Protein AF-A0A9W9FTN2-F1 (afdb_monomer_lite)

Structure (mmCIF, N/CA/C/O backbone):
data_AF-A0A9W9FTN2-F1
#
_entry.id   AF-A0A9W9FTN2-F1
#
loop_
_atom_site.group_PDB
_atom_site.id
_atom_site.type_symbol
_atom_site.label_atom_id
_atom_site.label_alt_id
_atom_site.label_comp_id
_atom_site.label_asym_id
_atom_site.label_entity_id
_atom_site.label_seq_id
_atom_site.pdbx_PDB_ins_code
_atom_site.Cartn_x
_atom_site.Cartn_y
_atom_site.Cartn_z
_atom_site.occupancy
_atom_site.B_iso_or_equiv
_atom_site.auth_seq_id
_atom_site.auth_comp_id
_atom_site.auth_asym_id
_atom_site.auth_atom_id
_atom_site.pdbx_PDB_model_num
ATOM 1 N N . MET A 1 1 ? 25.287 -3.945 -8.122 1.00 63.88 1 MET A N 1
ATOM 2 C CA . MET A 1 1 ? 25.353 -3.848 -9.603 1.00 63.88 1 MET A CA 1
ATOM 3 C C . MET A 1 1 ? 24.299 -4.778 -10.182 1.00 63.88 1 MET A C 1
ATOM 5 O O . MET A 1 1 ? 24.263 -5.922 -9.751 1.00 63.88 1 MET A O 1
ATOM 9 N N . LEU A 1 2 ? 23.436 -4.308 -11.092 1.00 69.69 2 LEU A N 1
ATOM 10 C CA . LEU A 1 2 ? 22.504 -5.178 -11.825 1.00 69.69 2 LEU A CA 1
ATOM 11 C C . LEU A 1 2 ? 23.307 -6.243 -12.579 1.00 69.69 2 LEU A C 1
ATOM 13 O O . LEU A 1 2 ? 24.183 -5.900 -13.372 1.00 69.69 2 LEU A O 1
ATOM 17 N N . LEU A 1 3 ? 23.016 -7.516 -12.324 1.00 70.62 3 LEU A N 1
ATOM 18 C CA . LEU A 1 3 ? 23.635 -8.628 -13.033 1.00 70.62 3 LEU A CA 1
ATOM 19 C C . LEU A 1 3 ? 22.614 -9.230 -13.992 1.00 70.62 3 LEU A C 1
ATOM 21 O O . LEU A 1 3 ? 21.473 -9.516 -13.624 1.00 70.62 3 LEU A O 1
ATOM 25 N N . TYR A 1 4 ? 23.035 -9.428 -15.234 1.00 70.31 4 TYR A N 1
ATOM 26 C CA . TYR A 1 4 ? 22.266 -10.177 -16.215 1.00 70.31 4 TYR A CA 1
ATOM 27 C C . TYR A 1 4 ? 22.815 -11.602 -16.232 1.00 70.31 4 TYR A C 1
ATOM 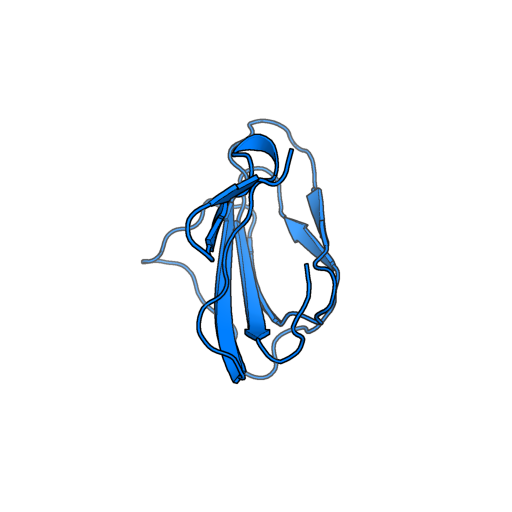29 O O . TYR A 1 4 ? 23.942 -11.826 -16.670 1.00 70.31 4 TYR A O 1
ATOM 37 N N . HIS A 1 5 ? 22.056 -12.562 -15.703 1.00 60.47 5 HIS A N 1
ATOM 38 C CA . HIS A 1 5 ? 22.472 -13.962 -15.641 1.00 60.47 5 HIS A CA 1
ATOM 39 C C . HIS A 1 5 ? 21.413 -14.838 -16.304 1.00 60.47 5 HIS A C 1
ATOM 41 O O . HIS A 1 5 ? 20.247 -14.805 -15.919 1.00 60.47 5 HIS A O 1
ATOM 47 N N . ASN A 1 6 ? 21.817 -15.619 -17.310 1.00 66.94 6 ASN A N 1
ATOM 48 C CA . ASN A 1 6 ? 20.947 -16.568 -18.013 1.00 66.94 6 ASN A CA 1
ATOM 49 C C . ASN A 1 6 ? 19.614 -15.945 -18.496 1.00 66.94 6 ASN A C 1
ATOM 51 O O . ASN A 1 6 ? 18.529 -16.448 -18.209 1.00 66.94 6 ASN A O 1
ATOM 55 N N . HIS A 1 7 ? 19.708 -14.787 -19.161 1.00 67.19 7 HIS A N 1
ATOM 56 C CA . HIS A 1 7 ? 18.578 -13.994 -19.680 1.00 67.19 7 HIS A CA 1
ATOM 57 C C . HIS A 1 7 ? 17.578 -13.500 -18.620 1.00 67.19 7 HIS A C 1
ATOM 59 O O . HIS A 1 7 ? 16.461 -13.104 -18.944 1.00 67.19 7 HIS A O 1
ATOM 65 N N . SER A 1 8 ? 17.978 -13.497 -17.348 1.00 74.12 8 SER A N 1
ATOM 66 C CA . SER A 1 8 ? 17.178 -12.979 -16.244 1.00 74.12 8 SER A CA 1
ATOM 67 C C . SER A 1 8 ? 17.899 -11.829 -15.551 1.00 74.12 8 SER A C 1
ATOM 69 O O . SER A 1 8 ? 19.079 -11.923 -15.205 1.00 74.12 8 SER A O 1
ATOM 71 N N . ALA A 1 9 ? 17.165 -10.739 -15.326 1.00 81.69 9 ALA A N 1
ATOM 72 C CA . ALA A 1 9 ? 17.628 -9.633 -14.502 1.00 81.69 9 ALA A CA 1
ATOM 73 C C . ALA A 1 9 ? 17.640 -10.057 -13.024 1.00 81.69 9 ALA A C 1
ATOM 75 O O . ALA A 1 9 ? 16.584 -10.371 -12.447 1.00 81.69 9 ALA A O 1
ATOM 76 N N . VAL A 1 10 ? 18.837 -10.058 -12.434 1.00 87.88 10 VAL A N 1
ATOM 77 C CA . VAL A 1 10 ? 19.083 -10.281 -11.008 1.00 87.88 10 VAL A CA 1
ATOM 78 C C . VAL A 1 10 ? 19.430 -8.939 -10.378 1.00 87.88 10 VAL A C 1
ATOM 80 O O . VAL A 1 10 ? 20.472 -8.344 -10.663 1.00 87.88 10 VAL A O 1
ATOM 83 N N . PHE A 1 11 ? 18.523 -8.454 -9.538 1.00 88.88 11 PHE A N 1
ATOM 84 C CA . PHE A 1 11 ? 18.691 -7.198 -8.822 1.00 88.88 11 PHE A CA 1
ATOM 85 C C . PHE A 1 11 ? 19.356 -7.461 -7.469 1.00 88.88 11 PHE A C 1
ATOM 87 O O . PHE A 1 11 ? 19.019 -8.464 -6.833 1.00 88.88 11 PHE A O 1
ATOM 94 N N . PRO A 1 12 ? 20.280 -6.593 -7.027 1.00 92.56 12 PRO A N 1
ATOM 95 C CA . PRO A 1 12 ? 20.802 -6.653 -5.668 1.00 92.56 12 PRO A CA 1
ATOM 96 C C . PRO A 1 12 ? 19.680 -6.522 -4.628 1.00 92.56 12 PRO A C 1
ATOM 98 O O . PRO A 1 12 ? 18.690 -5.828 -4.872 1.00 92.56 12 PRO A O 1
ATOM 101 N N . GLU A 1 13 ? 19.828 -7.178 -3.477 1.00 92.12 13 GLU A N 1
ATOM 102 C CA . GLU A 1 13 ? 18.817 -7.158 -2.410 1.00 92.12 13 GLU A CA 1
ATOM 103 C C . GLU A 1 13 ? 18.562 -5.731 -1.914 1.00 92.12 13 GLU A C 1
ATOM 105 O O . GLU A 1 13 ? 17.415 -5.332 -1.720 1.00 92.12 13 GLU A O 1
ATOM 110 N N . GLU A 1 14 ? 19.613 -4.914 -1.832 1.00 94.62 14 GLU A N 1
ATOM 111 C CA . GLU A 1 14 ? 19.548 -3.527 -1.383 1.00 94.62 14 GLU A CA 1
ATOM 112 C C . GLU A 1 14 ? 18.735 -2.605 -2.311 1.00 94.62 14 GLU A C 1
ATOM 114 O O . GLU A 1 14 ? 18.444 -1.469 -1.942 1.00 94.62 14 GLU A O 1
ATOM 119 N N . TYR A 1 15 ? 18.325 -3.083 -3.495 1.00 94.88 15 TYR A N 1
ATOM 120 C CA . TYR A 1 15 ? 17.449 -2.341 -4.412 1.00 94.88 15 TYR A CA 1
ATOM 121 C C . TYR A 1 15 ? 15.964 -2.531 -4.069 1.00 94.88 15 TYR A C 1
ATOM 123 O O . TYR A 1 15 ? 15.126 -1.841 -4.641 1.00 94.88 15 TYR A O 1
ATOM 131 N N . ASN A 1 16 ? 15.624 -3.454 -3.157 1.00 95.50 16 ASN A N 1
ATOM 132 C CA . ASN A 1 16 ? 14.255 -3.719 -2.697 1.00 95.50 16 ASN A CA 1
ATOM 133 C C . ASN A 1 16 ? 13.244 -3.932 -3.844 1.00 95.50 16 ASN A C 1
ATOM 135 O O . ASN A 1 16 ? 12.100 -3.482 -3.778 1.00 95.50 16 ASN A O 1
ATOM 139 N N . VAL A 1 17 ? 13.664 -4.615 -4.917 1.00 94.44 17 VAL A N 1
ATOM 140 C CA . VAL A 1 17 ? 12.833 -4.800 -6.115 1.00 94.44 17 VAL A CA 1
ATOM 141 C C . VAL A 1 17 ? 11.678 -5.757 -5.838 1.00 94.44 17 VAL A C 1
ATOM 143 O O . VAL A 1 17 ? 11.880 -6.953 -5.619 1.00 94.44 17 VAL A O 1
ATOM 146 N N . TYR A 1 18 ? 10.454 -5.249 -5.960 1.00 93.62 18 TYR A N 1
ATOM 147 C CA . TYR A 1 18 ? 9.246 -6.063 -6.025 1.00 93.62 18 TYR A CA 1
ATOM 148 C C . TYR A 1 18 ? 8.780 -6.192 -7.480 1.00 93.62 18 TYR A C 1
ATOM 150 O O . TYR A 1 18 ? 8.352 -5.219 -8.096 1.00 93.62 18 TYR A O 1
ATOM 158 N N . LYS A 1 19 ? 8.856 -7.402 -8.047 1.00 92.75 19 LYS A N 1
ATOM 159 C CA . LYS A 1 19 ? 8.362 -7.667 -9.407 1.00 92.75 19 LYS A CA 1
ATOM 160 C C . LYS A 1 19 ? 6.841 -7.785 -9.381 1.00 92.75 19 LYS A C 1
ATOM 162 O O . LYS A 1 19 ? 6.301 -8.702 -8.764 1.00 92.75 19 LYS A O 1
ATOM 167 N N . LEU A 1 20 ? 6.166 -6.863 -10.059 1.00 92.44 20 LEU A N 1
ATOM 168 C CA . LEU A 1 20 ? 4.714 -6.891 -10.196 1.00 92.44 20 LEU A CA 1
ATOM 169 C C . LEU A 1 20 ? 4.248 -8.114 -11.010 1.00 92.44 20 LEU A C 1
ATOM 171 O O . LEU A 1 20 ? 4.990 -8.610 -11.865 1.00 92.44 20 LEU A O 1
A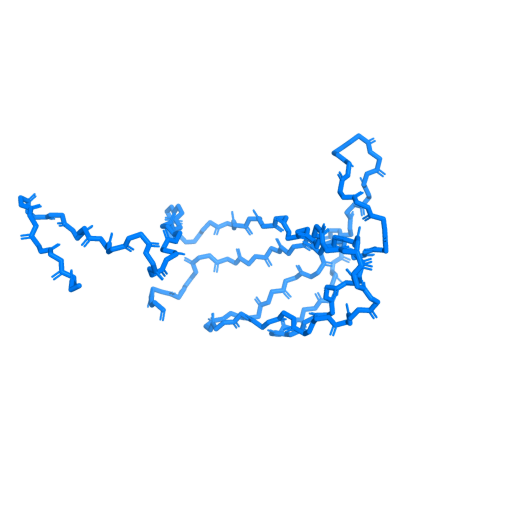TOM 175 N N . PRO A 1 21 ? 3.023 -8.613 -10.755 1.00 87.38 21 PRO A N 1
ATOM 176 C CA . PRO A 1 21 ? 2.402 -9.652 -11.572 1.00 87.38 21 PRO A CA 1
ATOM 177 C C . PRO A 1 21 ? 2.089 -9.137 -12.992 1.00 87.38 21 PRO A C 1
ATOM 179 O O . PRO A 1 21 ? 2.459 -8.028 -13.366 1.00 87.38 21 PRO A O 1
ATOM 182 N N . ALA A 1 22 ? 1.401 -9.953 -13.797 1.00 88.88 22 ALA A N 1
ATOM 183 C CA . ALA A 1 22 ? 1.093 -9.648 -15.197 1.00 88.88 22 ALA A CA 1
ATOM 184 C C . ALA A 1 22 ? 0.502 -8.238 -15.425 1.00 88.88 22 ALA A C 1
ATOM 186 O O . ALA A 1 22 ? -0.178 -7.682 -14.559 1.00 88.88 22 ALA A O 1
ATOM 187 N N . ALA A 1 23 ? 0.735 -7.698 -16.625 1.00 91.94 23 ALA A N 1
ATOM 188 C CA . ALA A 1 23 ? 0.212 -6.404 -17.059 1.00 91.94 23 ALA A CA 1
ATOM 189 C C . ALA A 1 23 ? -1.325 -6.338 -16.983 1.00 91.94 23 ALA A C 1
ATOM 191 O O . ALA A 1 23 ? -2.009 -7.356 -17.145 1.00 91.94 23 ALA A O 1
ATOM 192 N N . ASN A 1 24 ? -1.858 -5.131 -16.771 1.00 93.88 24 ASN A N 1
ATOM 193 C CA . 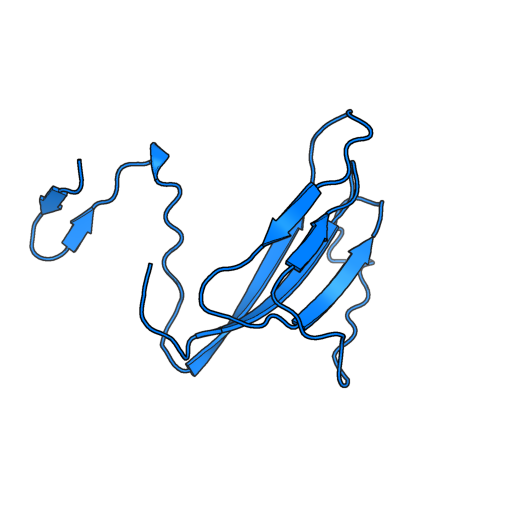ASN A 1 24 ? -3.298 -4.840 -16.680 1.00 93.88 24 ASN A CA 1
ATOM 194 C C . ASN A 1 24 ? -4.004 -5.673 -15.595 1.00 93.88 24 ASN A C 1
ATOM 196 O O . ASN A 1 24 ? -5.105 -6.204 -15.776 1.00 93.88 24 ASN A O 1
ATOM 200 N N . LYS A 1 25 ? -3.308 -5.880 -14.473 1.00 96.38 25 LYS A N 1
ATOM 201 C CA . LYS A 1 25 ? -3.851 -6.494 -13.262 1.00 96.38 25 LYS A CA 1
ATOM 202 C C . LYS A 1 25 ? -3.748 -5.516 -12.110 1.00 96.38 25 LYS A C 1
ATOM 204 O O . LYS A 1 25 ? -2.795 -4.750 -12.016 1.00 96.38 25 LYS A O 1
ATOM 209 N N . TRP A 1 26 ? -4.727 -5.602 -11.220 1.00 96.31 26 TRP A N 1
ATOM 210 C CA . TRP A 1 26 ? -4.703 -4.891 -9.955 1.00 96.31 26 TRP A CA 1
ATOM 211 C C . TRP A 1 26 ? -3.661 -5.502 -9.029 1.00 96.31 26 TRP A C 1
ATOM 213 O O . TRP A 1 26 ? -3.688 -6.704 -8.750 1.00 96.31 26 TRP A O 1
ATOM 223 N N . THR A 1 27 ? -2.786 -4.649 -8.518 1.00 97.19 27 THR A N 1
ATOM 224 C CA . THR A 1 27 ? -1.875 -4.956 -7.424 1.00 97.19 27 THR A CA 1
ATOM 225 C C . THR A 1 27 ? -2.411 -4.318 -6.153 1.00 97.19 27 THR A C 1
ATOM 227 O O . THR A 1 27 ? -2.872 -3.179 -6.168 1.00 97.19 27 THR A O 1
ATOM 230 N N . TYR A 1 28 ? -2.340 -5.057 -5.047 1.00 97.4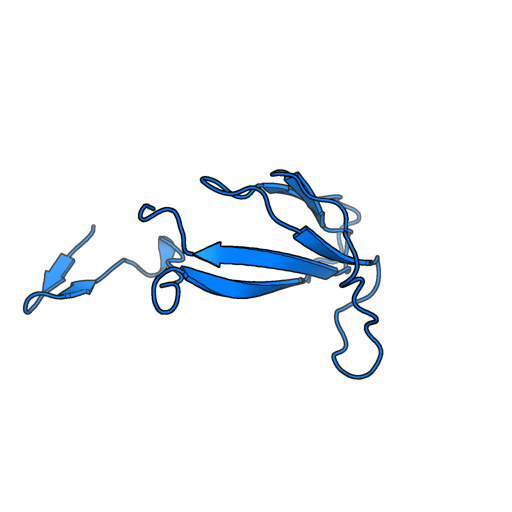4 28 TYR A N 1
ATOM 231 C CA . TYR A 1 28 ? -2.737 -4.592 -3.723 1.00 97.44 28 TYR A CA 1
ATOM 232 C C . TYR A 1 28 ? -1.530 -4.665 -2.800 1.00 97.44 28 TYR A C 1
ATOM 234 O O . TYR A 1 28 ? -0.955 -5.741 -2.626 1.00 97.44 28 TYR A O 1
ATOM 242 N N . TRP A 1 29 ? -1.165 -3.543 -2.188 1.00 98.19 29 TRP A N 1
ATOM 243 C CA . TRP A 1 29 ? -0.084 -3.488 -1.208 1.00 98.19 29 TRP A CA 1
ATOM 244 C C . TRP A 1 29 ? -0.625 -3.117 0.163 1.00 98.19 29 TRP A C 1
ATOM 246 O O . TRP A 1 29 ? -1.428 -2.196 0.304 1.00 98.19 29 TRP A O 1
ATOM 256 N N . VAL A 1 30 ? -0.150 -3.841 1.174 1.00 98.25 30 VAL A N 1
ATOM 257 C CA . VAL A 1 30 ? -0.341 -3.514 2.586 1.00 98.25 30 VAL A CA 1
ATOM 258 C C . VAL A 1 30 ? 0.993 -3.003 3.105 1.00 98.25 30 VAL A C 1
ATOM 260 O O . VAL A 1 30 ? 1.966 -3.752 3.181 1.00 98.25 30 VAL A O 1
ATOM 263 N N . ILE A 1 31 ? 1.035 -1.728 3.459 1.00 98.06 31 ILE A N 1
ATOM 264 C CA . ILE A 1 31 ? 2.211 -1.056 3.996 1.00 98.06 31 ILE A CA 1
ATOM 265 C C . ILE A 1 31 ? 1.945 -0.849 5.485 1.00 98.06 31 ILE A C 1
ATOM 267 O O . ILE A 1 31 ? 0.946 -0.236 5.856 1.00 98.06 31 ILE A O 1
ATOM 271 N N . GLN A 1 32 ? 2.808 -1.386 6.344 1.00 96.62 32 GLN A N 1
ATOM 272 C CA . GLN A 1 32 ? 2.657 -1.288 7.796 1.00 96.62 32 GLN A CA 1
ATOM 273 C C . GLN A 1 32 ? 3.900 -0.664 8.416 1.00 96.62 32 GLN A C 1
ATOM 275 O O . GLN A 1 32 ? 5.009 -1.174 8.237 1.00 96.62 32 GLN A O 1
ATOM 280 N N . SER A 1 33 ? 3.698 0.386 9.209 1.00 94.56 33 SER A N 1
ATOM 281 C CA . SER A 1 33 ? 4.756 0.928 10.051 1.00 94.56 33 SER A CA 1
ATOM 282 C C . SER A 1 33 ? 4.979 -0.001 11.245 1.00 94.56 33 SER A C 1
ATOM 284 O O . SER A 1 33 ? 4.037 -0.416 11.919 1.00 94.56 33 SER A O 1
ATOM 286 N N . LYS A 1 34 ? 6.239 -0.372 11.489 1.00 87.62 34 LYS A N 1
ATOM 287 C CA . LYS A 1 34 ? 6.647 -1.214 12.629 1.00 87.62 34 LYS A CA 1
ATOM 288 C C . LYS A 1 34 ? 7.401 -0.430 13.710 1.00 87.62 34 LYS A C 1
ATOM 290 O O . LYS A 1 34 ? 7.769 -1.023 14.721 1.00 87.62 34 LYS A O 1
ATOM 295 N N . GLY A 1 35 ? 7.658 0.858 13.479 1.00 75.38 35 GLY A N 1
ATOM 296 C CA . GLY A 1 35 ? 8.420 1.715 14.383 1.00 75.38 35 GLY A CA 1
ATOM 297 C C . GLY A 1 35 ? 7.641 2.083 15.644 1.00 75.38 35 GLY A C 1
ATOM 298 O O . GLY A 1 35 ? 6.412 2.047 15.666 1.00 75.38 35 GLY A O 1
ATOM 299 N N . SER A 1 36 ? 8.378 2.431 16.698 1.00 73.81 36 SER A N 1
ATOM 300 C CA . SER A 1 36 ? 7.842 3.008 17.937 1.00 73.81 36 SER A CA 1
ATOM 301 C C . SER A 1 36 ? 7.906 4.537 17.950 1.00 73.81 36 SER A C 1
ATOM 303 O O . SER A 1 36 ? 7.677 5.145 18.993 1.00 73.81 36 SER A O 1
ATOM 305 N N . ASP A 1 37 ? 8.298 5.158 16.837 1.00 80.75 37 ASP A N 1
ATOM 306 C CA . ASP A 1 37 ? 8.320 6.605 16.722 1.00 80.75 37 ASP A CA 1
ATOM 307 C C . ASP A 1 37 ? 6.931 7.150 16.381 1.00 80.75 37 ASP A C 1
ATOM 309 O O . ASP A 1 37 ? 6.061 6.442 15.880 1.00 80.75 37 ASP A O 1
ATOM 313 N N . SER A 1 38 ? 6.710 8.425 16.685 1.00 88.62 38 SER A N 1
ATOM 314 C CA . SER A 1 38 ? 5.466 9.138 16.384 1.00 88.62 38 SER A CA 1
ATOM 315 C C . SER A 1 38 ? 5.513 9.809 15.008 1.00 88.62 38 SER A C 1
ATOM 317 O O . SER A 1 38 ? 4.836 10.812 14.783 1.00 88.62 38 SER A O 1
ATOM 319 N N . THR A 1 39 ? 6.349 9.302 14.099 1.00 92.56 39 THR A N 1
ATOM 320 C CA . THR A 1 39 ? 6.612 9.921 12.797 1.00 92.56 39 THR A CA 1
ATOM 321 C C . THR A 1 39 ? 5.504 9.588 11.808 1.00 92.56 39 THR A C 1
ATOM 323 O O . THR A 1 39 ? 5.092 8.439 11.661 1.00 92.56 39 THR A O 1
ATOM 326 N N . TRP A 1 40 ? 5.017 10.612 11.113 1.00 94.81 40 TRP A N 1
ATOM 327 C CA . TRP A 1 40 ? 4.046 10.470 10.034 1.00 94.81 40 TRP A CA 1
ATOM 328 C C . TRP A 1 40 ? 4.808 10.376 8.716 1.00 94.81 40 TRP A C 1
ATOM 330 O O . TRP A 1 40 ? 5.562 11.286 8.374 1.00 94.81 40 TRP A O 1
ATOM 340 N N . TYR A 1 41 ? 4.619 9.288 7.974 1.00 95.69 41 TYR A N 1
ATOM 341 C CA . TYR A 1 41 ? 5.409 9.001 6.780 1.00 95.69 41 TYR A CA 1
ATOM 342 C C . TYR A 1 41 ? 4.594 9.291 5.515 1.00 95.69 41 TYR A C 1
ATOM 344 O O . TYR A 1 41 ? 3.587 8.623 5.289 1.00 95.69 41 TYR A O 1
ATOM 352 N N . PRO A 1 42 ? 4.984 10.245 4.658 1.00 97.88 42 PRO A N 1
ATOM 353 C CA . PRO A 1 42 ? 4.364 10.386 3.347 1.00 97.88 42 PRO A CA 1
ATOM 354 C C . PRO A 1 42 ? 4.853 9.253 2.432 1.00 97.88 42 PRO A C 1
ATOM 356 O O . PRO A 1 42 ? 6.007 9.238 2.010 1.00 97.88 42 PRO A O 1
ATOM 359 N N . PHE A 1 43 ? 3.986 8.286 2.134 1.00 98.44 43 PHE A N 1
ATOM 360 C CA . PHE A 1 43 ? 4.248 7.255 1.133 1.00 98.44 43 PHE A CA 1
ATOM 361 C C . PHE A 1 43 ? 3.897 7.798 -0.252 1.00 98.44 43 PHE A C 1
ATOM 363 O O . PHE A 1 43 ? 2.757 8.214 -0.461 1.00 98.44 43 PHE A O 1
ATOM 370 N N . HIS A 1 44 ? 4.855 7.760 -1.178 1.00 98.75 44 HIS A N 1
ATOM 371 C CA . HIS A 1 44 ? 4.692 8.164 -2.573 1.00 98.75 44 HIS A CA 1
ATOM 372 C C . HIS A 1 44 ? 4.937 6.973 -3.508 1.00 98.75 44 HIS A C 1
ATOM 374 O O . HIS A 1 44 ? 5.861 6.192 -3.273 1.00 98.75 44 HIS A O 1
ATOM 380 N N . LEU A 1 45 ? 4.133 6.845 -4.567 1.00 98.50 45 LEU A N 1
ATOM 381 C CA . LEU A 1 45 ? 4.303 5.827 -5.606 1.00 98.50 45 LEU A CA 1
ATOM 382 C C . LEU A 1 45 ? 4.588 6.492 -6.950 1.00 98.50 45 LEU A C 1
ATOM 384 O O . LEU A 1 45 ? 3.795 7.285 -7.449 1.00 98.50 45 LEU A O 1
ATOM 388 N N . HIS A 1 46 ? 5.707 6.120 -7.561 1.00 98.25 46 HIS A N 1
ATOM 389 C CA . HIS A 1 46 ? 6.045 6.576 -8.901 1.00 98.25 46 HIS A CA 1
ATOM 390 C C . HIS A 1 46 ? 5.195 5.861 -9.959 1.00 98.25 46 HIS A C 1
ATOM 392 O O . HIS A 1 46 ? 4.817 4.702 -9.798 1.00 98.25 46 HIS A O 1
ATOM 398 N N . GLY A 1 47 ? 4.911 6.556 -11.063 1.00 97.69 47 GLY A N 1
ATOM 399 C CA . GLY A 1 47 ? 4.290 5.971 -12.256 1.00 97.69 47 GLY A CA 1
ATOM 400 C C . GLY A 1 47 ? 2.794 5.662 -12.155 1.00 97.69 47 GLY A C 1
ATOM 401 O O . GLY A 1 47 ? 2.213 5.292 -13.176 1.00 97.69 47 GLY A O 1
ATOM 402 N N . HIS A 1 48 ? 2.172 5.844 -10.984 1.00 98.06 48 HIS A N 1
ATOM 403 C CA . HIS A 1 48 ? 0.767 5.525 -10.745 1.00 98.06 48 HIS A CA 1
ATOM 404 C C . HIS A 1 48 ? 0.090 6.518 -9.797 1.00 98.06 48 HIS A C 1
ATOM 406 O O . HIS A 1 48 ? 0.611 6.854 -8.736 1.00 98.06 48 HIS A O 1
ATOM 412 N N . ASP A 1 49 ? -1.148 6.863 -10.132 1.00 98.44 49 ASP A N 1
ATOM 413 C CA . ASP A 1 49 ? -2.162 7.160 -9.127 1.00 98.44 49 ASP A CA 1
ATOM 414 C C . ASP A 1 49 ? -2.554 5.844 -8.431 1.00 98.44 49 ASP A C 1
ATOM 416 O O . ASP A 1 49 ? -2.843 4.850 -9.103 1.00 98.44 49 ASP A O 1
ATOM 420 N N . PHE A 1 50 ? -2.646 5.826 -7.101 1.00 98.69 50 PHE A N 1
ATOM 421 C CA . PHE A 1 50 ? -3.181 4.683 -6.360 1.00 98.69 50 PHE A CA 1
ATOM 422 C C . PHE A 1 50 ? -4.467 5.024 -5.619 1.00 98.69 50 PHE A C 1
ATOM 424 O O . PHE A 1 50 ? -4.715 6.154 -5.202 1.00 98.69 50 PHE A O 1
ATOM 431 N N . TYR A 1 51 ? -5.282 3.999 -5.412 1.00 98.81 51 TYR A N 1
ATOM 432 C CA . TYR A 1 51 ? -6.500 4.042 -4.621 1.00 98.81 51 TYR A CA 1
ATOM 433 C C . TYR A 1 51 ? -6.191 3.704 -3.164 1.00 98.81 51 TYR A C 1
ATOM 435 O O . TYR A 1 51 ? -5.622 2.650 -2.886 1.00 98.81 51 TYR A O 1
ATOM 443 N N . ILE A 1 52 ? -6.607 4.555 -2.227 1.00 98.81 52 ILE A N 1
ATOM 444 C CA . ILE A 1 52 ? -6.466 4.315 -0.784 1.00 98.81 52 ILE A CA 1
ATOM 445 C C . ILE A 1 52 ? -7.644 3.461 -0.309 1.00 98.81 52 ILE A C 1
ATOM 447 O O . ILE A 1 52 ? -8.753 3.959 -0.120 1.00 98.81 52 ILE A O 1
ATOM 451 N N . LEU A 1 53 ? -7.412 2.164 -0.111 1.00 98.81 53 LEU A N 1
ATOM 452 C CA . LEU A 1 53 ? -8.457 1.222 0.295 1.00 98.81 53 LEU A CA 1
ATOM 453 C C . LEU A 1 53 ? -8.701 1.231 1.804 1.00 98.81 53 LEU A C 1
ATOM 455 O O . LEU A 1 53 ? -9.837 1.040 2.234 1.00 98.81 53 LEU A O 1
ATOM 459 N N . ALA A 1 54 ? -7.652 1.429 2.599 1.00 98.56 54 ALA A N 1
ATOM 460 C CA . ALA A 1 54 ? -7.731 1.621 4.042 1.00 98.56 54 ALA A CA 1
ATOM 461 C C . ALA A 1 54 ? -6.499 2.382 4.537 1.00 98.56 54 ALA A C 1
ATOM 463 O O . ALA A 1 54 ? -5.413 2.259 3.972 1.00 98.56 54 ALA A O 1
ATOM 464 N N . GLN A 1 55 ? -6.675 3.154 5.600 1.00 98.25 55 GLN A N 1
ATOM 465 C CA . GLN A 1 55 ? -5.628 3.932 6.246 1.00 98.25 55 GLN A CA 1
ATOM 466 C C . GLN A 1 55 ? -5.991 4.028 7.729 1.00 98.25 55 GLN A C 1
ATOM 468 O O . GLN A 1 55 ? -7.126 4.384 8.051 1.00 98.25 55 GLN A O 1
ATOM 473 N N . GLY A 1 56 ? -5.076 3.685 8.629 1.00 96.12 56 GLY A N 1
ATOM 474 C CA . GLY A 1 56 ? -5.369 3.691 10.061 1.00 96.12 56 GLY A CA 1
ATOM 475 C C . GLY A 1 56 ? -4.122 3.711 10.930 1.00 96.12 56 GLY A C 1
ATOM 476 O O . GLY A 1 56 ? -3.044 3.341 10.478 1.00 96.12 56 GLY A O 1
ATOM 477 N N . GLU A 1 57 ? -4.290 4.153 12.173 1.00 95.31 57 GLU A N 1
ATOM 478 C CA . GLU A 1 57 ? -3.223 4.268 13.184 1.00 95.31 57 GLU A CA 1
ATOM 479 C C . GLU A 1 57 ? -2.925 2.937 13.895 1.00 95.31 57 GLU A C 1
ATOM 481 O O . GLU A 1 57 ? -1.935 2.800 14.605 1.00 95.31 57 GLU A O 1
ATOM 486 N N . GLU A 1 58 ? -3.755 1.923 13.649 1.00 93.81 58 GLU A N 1
ATOM 487 C CA . GLU A 1 58 ? -3.566 0.571 14.163 1.00 93.81 58 GLU A CA 1
ATOM 488 C C . GLU A 1 58 ? -2.815 -0.311 13.169 1.00 93.81 58 GLU A C 1
ATOM 490 O O . GLU A 1 58 ? -2.906 -0.128 11.949 1.00 93.81 58 GLU A O 1
ATOM 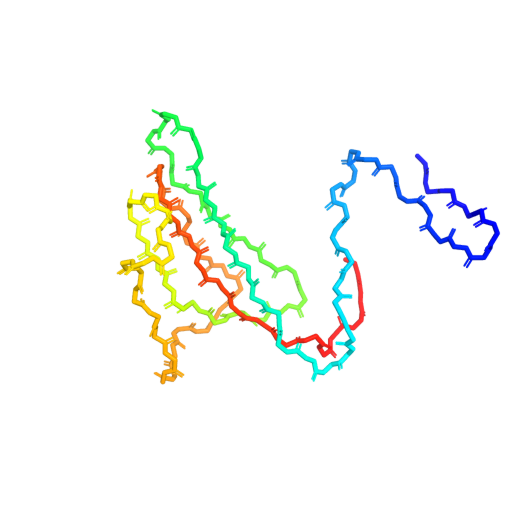495 N N . ARG A 1 59 ? -2.138 -1.344 13.675 1.00 95.00 59 ARG A N 1
ATOM 496 C CA . ARG A 1 59 ? -1.503 -2.356 12.822 1.00 95.00 59 ARG A CA 1
ATOM 497 C C . ARG A 1 59 ? -2.533 -3.057 11.941 1.00 95.00 59 ARG A C 1
ATOM 499 O O . ARG A 1 59 ? -3.678 -3.282 12.336 1.00 95.00 59 ARG A O 1
ATOM 506 N N . TYR A 1 60 ? -2.103 -3.450 10.747 1.00 96.44 60 TYR A N 1
ATOM 507 C CA . TYR A 1 60 ? -2.928 -4.219 9.831 1.00 96.44 60 TYR A CA 1
ATOM 508 C C . TYR A 1 60 ? -3.363 -5.541 10.475 1.00 96.44 60 TYR A C 1
ATOM 510 O O . TYR A 1 60 ? -2.542 -6.328 10.948 1.00 96.44 60 TYR A O 1
ATOM 518 N N . ASN A 1 61 ? -4.668 -5.807 10.430 1.00 96.56 61 ASN A N 1
ATOM 519 C CA . ASN A 1 61 ? -5.246 -7.094 10.785 1.00 96.56 61 ASN A CA 1
ATOM 520 C C . ASN A 1 61 ? -6.242 -7.520 9.690 1.00 96.56 61 ASN A C 1
ATOM 522 O O . ASN A 1 61 ? -7.265 -6.853 9.506 1.00 96.56 61 ASN A O 1
ATOM 526 N N . PRO A 1 62 ? -5.987 -8.636 8.979 1.00 96.62 62 PRO A N 1
ATOM 527 C CA . PRO A 1 62 ? -6.826 -9.080 7.865 1.00 96.62 62 PRO A CA 1
ATOM 528 C C . PRO A 1 62 ? -8.264 -9.427 8.276 1.00 96.62 62 PRO A C 1
ATOM 530 O O . PRO A 1 62 ? -9.150 -9.431 7.427 1.00 96.62 62 PRO A O 1
ATOM 533 N N . HIS A 1 63 ? -8.511 -9.712 9.557 1.00 97.31 63 HIS A N 1
ATOM 534 C CA . HIS A 1 63 ? -9.831 -10.102 10.057 1.00 97.31 63 HIS A CA 1
ATOM 535 C C . HIS A 1 63 ? -10.714 -8.905 10.424 1.00 97.31 63 HIS A C 1
ATOM 537 O O . HIS A 1 63 ? -11.930 -9.055 10.517 1.00 97.31 63 HIS A O 1
ATOM 543 N N . THR A 1 64 ? -10.125 -7.730 10.664 1.00 96.25 64 THR A N 1
ATOM 544 C CA . THR A 1 64 ? -10.858 -6.549 11.153 1.00 96.25 64 THR A CA 1
ATOM 545 C C . THR A 1 64 ? -10.821 -5.366 10.194 1.00 96.25 64 THR A C 1
ATOM 547 O O . THR A 1 64 ? -11.679 -4.485 10.289 1.00 96.25 64 THR A O 1
ATOM 550 N N . VAL A 1 65 ? -9.863 -5.330 9.264 1.00 97.00 65 VAL A N 1
ATOM 551 C CA . VAL A 1 65 ? -9.723 -4.221 8.320 1.00 97.00 65 VAL A CA 1
ATOM 552 C C . VAL A 1 65 ? -10.948 -4.098 7.407 1.00 97.00 65 VAL A C 1
ATOM 554 O O . VAL A 1 65 ? -11.464 -5.079 6.870 1.00 97.00 65 VAL A O 1
ATOM 557 N N . LYS A 1 66 ? -11.416 -2.863 7.202 1.00 97.38 66 LYS A N 1
ATOM 558 C CA . LYS A 1 66 ? -12.525 -2.544 6.295 1.00 97.38 66 LYS A CA 1
ATOM 559 C C . LYS A 1 66 ? -11.987 -1.771 5.100 1.00 97.38 66 LYS A C 1
ATOM 561 O O . LYS A 1 66 ? -11.424 -0.697 5.275 1.00 97.38 66 LYS A O 1
ATOM 566 N N . LEU A 1 67 ? -12.177 -2.313 3.897 1.00 98.12 67 LEU A N 1
ATOM 567 C CA . LEU A 1 67 ? -11.728 -1.667 2.663 1.00 98.12 67 LEU A CA 1
ATOM 568 C C . LEU A 1 67 ? -12.847 -0.837 2.031 1.00 98.12 67 LEU A C 1
ATOM 570 O O . LEU A 1 67 ? -13.958 -1.337 1.825 1.00 98.12 67 LEU A O 1
ATOM 574 N N . ILE A 1 68 ? -12.528 0.387 1.625 1.00 97.75 68 ILE A N 1
ATOM 575 C CA . ILE A 1 68 ? -13.378 1.214 0.769 1.00 97.75 68 ILE A CA 1
ATOM 576 C C . ILE A 1 68 ? -13.087 0.832 -0.683 1.00 97.75 68 ILE A C 1
ATOM 578 O O . ILE A 1 68 ? -11.994 1.054 -1.188 1.00 97.75 68 ILE A O 1
ATOM 582 N N . ARG A 1 69 ? -14.071 0.235 -1.364 1.00 96.00 69 ARG A N 1
ATOM 583 C CA . ARG A 1 69 ? -13.941 -0.192 -2.774 1.00 96.00 69 ARG A CA 1
ATOM 584 C C . ARG A 1 69 ? -14.780 0.629 -3.752 1.00 96.00 69 ARG A C 1
ATOM 586 O O . ARG A 1 69 ? -14.610 0.505 -4.959 1.00 96.00 69 ARG A O 1
ATOM 593 N N . LYS A 1 70 ? -15.692 1.464 -3.248 1.00 98.06 70 LYS A N 1
ATOM 594 C CA . LYS A 1 70 ? -16.552 2.318 -4.074 1.00 98.06 70 LYS A CA 1
ATOM 595 C C . LYS A 1 70 ? -15.949 3.715 -4.155 1.00 98.06 70 LYS A C 1
ATOM 597 O O . LYS A 1 70 ? -16.103 4.484 -3.214 1.00 98.06 70 LYS A O 1
ATOM 602 N N . ASN A 1 71 ? -15.289 4.007 -5.275 1.00 97.88 71 ASN A N 1
ATOM 603 C CA . ASN A 1 71 ? -14.627 5.288 -5.548 1.00 97.88 71 ASN A CA 1
ATOM 604 C C . ASN A 1 71 ? -13.783 5.815 -4.362 1.00 97.88 71 ASN A C 1
ATOM 606 O O . ASN A 1 71 ? -14.050 6.913 -3.867 1.00 97.88 71 ASN A O 1
ATOM 610 N N . PRO A 1 72 ? -12.824 5.020 -3.843 1.00 98.50 72 PRO A N 1
ATOM 611 C CA . PRO A 1 72 ? -11.943 5.492 -2.781 1.00 98.50 72 PRO A CA 1
ATOM 612 C C . PRO A 1 72 ? -11.068 6.660 -3.272 1.00 98.50 72 PRO A C 1
ATOM 614 O O . PRO A 1 72 ? -10.912 6.836 -4.484 1.00 98.50 72 PRO A O 1
ATOM 617 N N . PRO A 1 73 ? -10.466 7.444 -2.356 1.00 98.75 73 PRO A N 1
ATOM 618 C CA . PRO A 1 73 ? -9.513 8.483 -2.729 1.00 98.75 73 PRO A CA 1
ATOM 619 C C . PRO A 1 73 ? -8.425 7.935 -3.657 1.00 98.75 73 PRO A C 1
ATOM 621 O O . PRO A 1 73 ? -7.867 6.871 -3.379 1.00 98.75 73 PRO A O 1
ATOM 624 N N . ARG A 1 74 ? -8.122 8.672 -4.729 1.00 98.62 74 ARG A N 1
ATOM 625 C CA . ARG A 1 74 ? -7.083 8.332 -5.704 1.00 98.62 74 ARG A CA 1
ATOM 626 C C . ARG A 1 74 ? -6.050 9.451 -5.788 1.00 98.62 74 ARG A C 1
ATOM 628 O O . ARG A 1 74 ? -6.442 10.601 -5.977 1.00 98.62 74 ARG A O 1
ATOM 635 N N . ARG A 1 75 ? -4.773 9.125 -5.580 1.00 98.62 75 ARG A N 1
ATOM 636 C CA . ARG A 1 75 ? -3.640 10.068 -5.592 1.00 98.62 75 ARG A CA 1
ATOM 637 C C . ARG A 1 75 ? -2.296 9.335 -5.614 1.00 98.62 75 ARG A C 1
ATOM 639 O O . ARG A 1 75 ? -2.262 8.128 -5.411 1.00 98.62 75 ARG A O 1
ATOM 646 N N . ASP A 1 76 ? -1.207 10.077 -5.766 1.00 98.69 76 ASP A N 1
ATOM 647 C CA . ASP A 1 76 ? 0.171 9.557 -5.772 1.00 98.69 76 ASP A CA 1
ATOM 648 C C . ASP A 1 76 ? 0.863 9.525 -4.394 1.00 98.69 76 ASP A C 1
ATOM 650 O O . ASP A 1 76 ? 1.941 8.949 -4.261 1.00 98.69 76 ASP A O 1
ATOM 654 N N . THR A 1 77 ? 0.281 10.165 -3.372 1.00 98.75 77 THR A N 1
ATOM 655 C CA . THR A 1 77 ? 0.898 10.315 -2.044 1.00 98.75 77 THR A CA 1
ATOM 656 C C . THR A 1 77 ? -0.132 10.197 -0.925 1.00 98.75 77 THR A C 1
ATOM 658 O O . THR A 1 77 ? -1.162 10.872 -0.951 1.00 98.75 77 THR A O 1
ATOM 661 N N . ALA A 1 78 ? 0.144 9.392 0.102 1.00 98.62 78 ALA A N 1
ATOM 662 C CA . ALA A 1 78 ? -0.718 9.230 1.272 1.00 98.62 78 ALA A CA 1
ATOM 6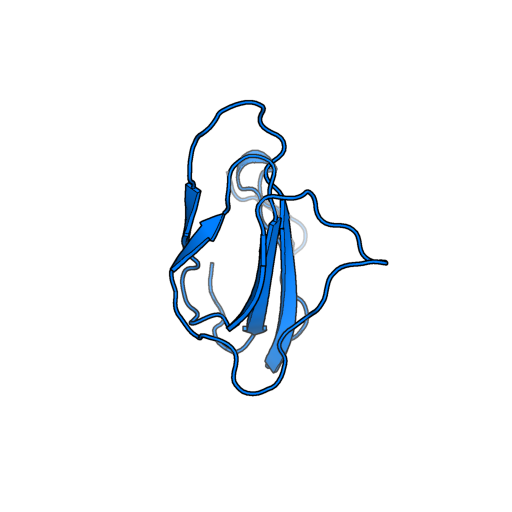63 C C . ALA A 1 78 ? 0.089 9.007 2.555 1.00 98.62 78 ALA A C 1
ATOM 665 O O . ALA A 1 78 ? 1.189 8.464 2.528 1.00 98.62 78 ALA A O 1
ATOM 666 N N . THR A 1 79 ? -0.470 9.406 3.695 1.00 98.19 79 THR A N 1
ATOM 667 C CA . THR A 1 79 ? 0.196 9.233 4.990 1.00 98.19 79 THR A CA 1
ATOM 668 C C . THR A 1 79 ? 0.149 7.771 5.440 1.00 98.19 79 THR A C 1
ATOM 670 O O . THR A 1 79 ? -0.920 7.189 5.593 1.00 98.19 79 THR A O 1
ATOM 673 N N . LEU A 1 80 ? 1.293 7.176 5.732 1.00 97.81 80 LEU A N 1
ATOM 674 C CA . LEU A 1 80 ? 1.388 6.016 6.601 1.00 97.81 80 LEU A CA 1
ATOM 675 C C . LEU A 1 80 ? 1.536 6.522 8.039 1.00 97.81 80 LEU A C 1
ATOM 677 O O . LEU A 1 80 ? 2.526 7.172 8.384 1.00 97.81 80 LEU A O 1
ATOM 681 N N . PHE A 1 81 ? 0.524 6.255 8.862 1.00 96.50 81 PHE A N 1
ATOM 682 C CA . PHE A 1 81 ? 0.523 6.669 10.260 1.00 96.50 81 PHE A CA 1
ATOM 683 C C . PHE A 1 81 ? 1.554 5.885 11.092 1.00 96.50 81 PHE A C 1
ATOM 685 O O . PHE A 1 81 ? 1.861 4.729 10.765 1.00 96.50 81 PHE A O 1
ATOM 692 N N . PRO A 1 82 ? 2.074 6.482 12.180 1.00 94.75 82 PRO A N 1
ATOM 693 C CA . PRO A 1 82 ? 2.956 5.778 13.103 1.00 94.75 82 PRO A CA 1
ATOM 694 C C . PRO A 1 82 ? 2.262 4.538 13.678 1.00 94.75 82 PRO A C 1
ATOM 696 O O . PRO A 1 82 ? 1.089 4.603 14.029 1.00 94.75 82 PRO A O 1
ATOM 699 N N . ASN A 1 83 ? 2.969 3.400 13.729 1.00 93.81 83 ASN A N 1
ATOM 700 C CA . ASN A 1 83 ? 2.436 2.081 14.131 1.00 93.81 83 ASN A CA 1
ATOM 701 C C . ASN A 1 83 ? 1.186 1.596 13.345 1.00 93.81 83 ASN A C 1
ATOM 703 O O . ASN A 1 83 ? 0.599 0.562 13.674 1.00 93.81 83 ASN A O 1
ATOM 707 N N . GLY A 1 84 ? 0.814 2.313 12.283 1.00 95.88 84 GLY A N 1
ATOM 708 C CA . GLY A 1 84 ? -0.406 2.115 11.522 1.00 95.88 84 GLY A CA 1
ATOM 709 C C . GLY A 1 84 ? -0.234 1.297 10.246 1.00 95.88 84 GLY A C 1
ATOM 710 O O . GLY A 1 84 ? 0.806 0.678 9.988 1.00 95.88 84 GLY A O 1
ATOM 711 N N . HIS A 1 85 ? -1.269 1.337 9.409 1.00 97.75 85 HIS A N 1
ATOM 712 C CA . HIS A 1 85 ? -1.286 0.715 8.091 1.00 97.75 85 HIS A CA 1
ATOM 713 C C . HIS A 1 85 ? -1.837 1.643 7.006 1.00 97.75 85 HIS A C 1
ATOM 715 O O . HIS A 1 85 ? -2.692 2.497 7.245 1.00 97.75 85 HIS A O 1
ATOM 721 N N . LEU A 1 86 ? -1.375 1.406 5.784 1.00 98.62 86 LEU A N 1
ATOM 722 C CA . LEU A 1 86 ? -1.883 1.969 4.543 1.00 98.62 86 LEU A CA 1
ATOM 723 C C . LEU A 1 86 ? -2.081 0.811 3.556 1.00 98.62 86 LEU A C 1
ATOM 725 O O . LEU A 1 86 ? -1.145 0.063 3.275 1.00 98.62 86 LEU A O 1
ATOM 729 N N . ILE A 1 87 ? -3.299 0.642 3.046 1.00 98.75 87 ILE A N 1
ATOM 730 C CA . ILE A 1 87 ? -3.618 -0.338 2.004 1.00 98.75 87 ILE A CA 1
ATOM 731 C C . ILE A 1 87 ? -3.940 0.418 0.732 1.00 98.75 87 ILE A C 1
ATOM 733 O O . ILE A 1 87 ? -4.898 1.194 0.698 1.00 98.75 87 ILE A O 1
ATOM 737 N N . ILE A 1 88 ? -3.166 0.149 -0.312 1.00 98.75 88 ILE A N 1
ATOM 738 C CA . ILE A 1 88 ? -3.342 0.769 -1.620 1.00 98.75 88 ILE A CA 1
ATOM 739 C C . ILE A 1 88 ? -3.607 -0.269 -2.698 1.00 98.75 88 ILE A C 1
ATOM 741 O O . ILE A 1 88 ? -3.220 -1.434 -2.572 1.00 98.75 88 ILE A O 1
ATOM 745 N N . ALA A 1 89 ? -4.249 0.178 -3.771 1.00 98.38 89 ALA A N 1
ATOM 746 C CA . ALA A 1 89 ? -4.352 -0.574 -5.007 1.00 98.38 89 ALA A CA 1
ATOM 747 C C . ALA A 1 89 ? -4.038 0.299 -6.217 1.00 98.38 89 ALA A C 1
ATOM 749 O O . ALA A 1 89 ? -4.409 1.470 -6.255 1.00 98.38 89 ALA A O 1
ATOM 750 N N . PHE A 1 90 ? -3.390 -0.287 -7.212 1.00 98.00 90 PHE A N 1
ATOM 751 C CA . PHE A 1 90 ? -3.091 0.344 -8.494 1.00 98.00 90 PHE A CA 1
ATOM 752 C C . PHE A 1 90 ? -3.085 -0.720 -9.594 1.00 98.00 90 PHE A C 1
ATOM 754 O O . PHE A 1 90 ? -2.935 -1.913 -9.314 1.00 98.00 90 PHE A O 1
ATOM 761 N N . GLU A 1 91 ? -3.304 -0.300 -10.835 1.00 96.75 91 GLU A N 1
ATOM 762 C CA . GLU A 1 91 ? -3.314 -1.190 -11.993 1.00 96.75 91 GLU A CA 1
ATOM 763 C C . GLU A 1 91 ? -1.940 -1.201 -12.676 1.00 96.75 91 GLU A C 1
ATOM 765 O O . GLU A 1 91 ? -1.305 -0.161 -12.847 1.00 96.75 91 GLU A O 1
ATOM 770 N N . ASN A 1 92 ? -1.463 -2.386 -13.063 1.00 95.12 92 ASN A N 1
ATOM 771 C CA . ASN A 1 92 ? -0.152 -2.582 -13.690 1.00 95.12 92 ASN A CA 1
ATOM 772 C C . ASN A 1 92 ? -0.176 -2.203 -15.184 1.00 95.12 92 ASN A C 1
ATOM 774 O O . ASN A 1 92 ? 0.041 -3.055 -16.050 1.00 95.12 92 ASN A O 1
ATOM 778 N N . GLU A 1 93 ? -0.490 -0.947 -15.485 1.00 95.50 93 GLU A N 1
ATOM 779 C CA . GLU A 1 93 ? -0.669 -0.421 -16.849 1.00 95.50 93 GLU A CA 1
ATOM 780 C C . GLU A 1 93 ? 0.532 0.396 -17.364 1.00 95.50 93 GLU A C 1
ATOM 782 O O . GLU A 1 93 ? 0.556 0.802 -18.523 1.00 95.50 93 GLU A O 1
ATOM 787 N N . ASN A 1 94 ? 1.555 0.599 -16.525 1.00 96.00 94 ASN A N 1
ATOM 788 C CA . ASN A 1 94 ? 2.728 1.417 -16.833 1.00 96.00 94 ASN A CA 1
ATOM 789 C C . ASN A 1 94 ? 4.038 0.631 -16.608 1.00 96.00 94 ASN A C 1
ATOM 791 O O . ASN A 1 94 ? 4.566 0.620 -15.495 1.00 96.00 94 ASN A O 1
ATOM 795 N N . PRO A 1 95 ? 4.562 -0.077 -17.628 1.00 95.00 95 PRO A N 1
ATOM 796 C CA . PRO A 1 95 ? 5.843 -0.766 -17.519 1.00 95.00 95 PRO A CA 1
ATOM 797 C C . PRO A 1 95 ? 6.986 0.214 -17.217 1.00 95.00 95 PRO A C 1
ATOM 799 O O . PRO A 1 95 ? 7.252 1.128 -17.995 1.00 95.00 95 PRO A O 1
ATOM 802 N N . GLY A 1 96 ? 7.701 -0.011 -16.117 1.00 92.75 96 GLY A N 1
ATOM 803 C CA . GLY A 1 96 ? 8.798 0.843 -15.671 1.00 92.75 96 GLY A CA 1
ATOM 804 C C . GLY A 1 96 ? 9.491 0.289 -14.428 1.00 92.75 96 GLY A C 1
ATOM 805 O O . GLY A 1 96 ? 9.246 -0.853 -14.027 1.00 92.75 96 GLY A O 1
ATOM 806 N N . SER A 1 97 ? 10.363 1.107 -13.841 1.00 89.50 97 SER A N 1
ATOM 807 C CA . SER A 1 97 ? 10.999 0.887 -12.536 1.00 89.50 97 SER A CA 1
ATOM 808 C C . SER A 1 97 ? 10.834 2.118 -11.668 1.00 89.50 97 SER A C 1
ATOM 810 O O . SER A 1 97 ? 11.162 3.204 -12.203 1.00 89.50 97 SER A O 1
#

Secondary structure (DSSP, 8-state):
--EEETTEEE--GGG------SSS-EEEEEEE---SS---EEEE-TT--EEEEEEESSPP-TTT-----SS--EESEEEE-TT-EEEEEEES-S---

Sequence (97 aa):
MLLYHNHSAVFPEEYNVYKLPAANKWTYWVIQSKGSDSTWYPFHLHGHDFYILAQGEERYNPHTVKLIRKNPPRRDTATLFPNGHLIIAFENENPGS

Organism: NCBI:txid1506179

pLDDT: mean 92.9, std 8.86, range [60.47, 98.81]

Foldseek 3Di:
DFDCDPNDTDDDVVVVDDDDDDAFDKDKDKDFAPDPDQDKDKDFDPPWWKFFQDADQAGDDPVPDGGDPPPGDTGGIDIRGHRIITMIMTGRHGDDD

InterPro domains:
  IPR008972 Cupredoxin [G3DSA:2.60.40.420] (1-97)
  IPR008972 Cupredoxin [SSF49503] (22-96)
  IPR011706 Multicopper oxidase, C-terminal [PF07731] (8-96)
  IPR045087 Multicopper oxidase [PTHR11709] (15-96)

Radius of gyration: 15.49 Å; chains: 1; bounding box: 42×27×38 Å